Protein AF-A0A7V9AL01-F1 (afdb_monomer_lite)

Secondary structure (DSSP, 8-state):
----EEGGGGTSSS-HHHHHHHHHHTT-S-EEEEHHHHHHHTTSTTTTHHHHHHH---EEEEEE----S-TTTHHHHHHHHHHHHHHHHHTT-SEEEEP--PPPTT---HHHHHHHHHHHHHHHHHHHHTTT----PPPTT-PPPPP--------

pLDDT: mean 84.71, std 21.05, range [33.09, 98.12]

Structure (mmCIF, N/CA/C/O backbone):
data_AF-A0A7V9AL01-F1
#
_entry.id   AF-A0A7V9AL01-F1
#
loop_
_atom_site.group_PDB
_atom_site.id
_atom_site.type_symbol
_atom_site.label_atom_id
_atom_site.label_alt_id
_atom_site.label_comp_id
_atom_site.label_asym_id
_atom_site.label_entity_id
_atom_site.label_seq_id
_atom_site.pdbx_PDB_ins_code
_atom_site.Cartn_x
_atom_site.Cartn_y
_atom_site.Cartn_z
_atom_site.occupancy
_atom_site.B_iso_or_equiv
_atom_site.auth_seq_id
_atom_site.auth_comp_id
_atom_site.auth_asym_id
_atom_site.auth_atom_id
_atom_site.pdbx_PDB_model_num
ATOM 1 N N . MET A 1 1 ? -21.248 -12.904 1.181 1.00 81.44 1 MET A N 1
ATOM 2 C CA . MET A 1 1 ? -20.240 -12.082 0.474 1.00 81.44 1 MET A CA 1
ATOM 3 C C . MET A 1 1 ? -19.786 -10.971 1.414 1.00 81.44 1 MET A C 1
ATOM 5 O O . MET A 1 1 ? -20.638 -10.468 2.131 1.00 81.44 1 MET A O 1
ATOM 9 N N . LYS A 1 2 ? -18.487 -10.643 1.476 1.00 90.62 2 LYS A N 1
ATOM 10 C CA . LYS A 1 2 ? -17.964 -9.481 2.223 1.00 90.62 2 LYS A CA 1
ATOM 11 C C . LYS A 1 2 ? -17.528 -8.432 1.204 1.00 90.62 2 LYS A C 1
ATOM 13 O O . LYS A 1 2 ? -16.795 -8.787 0.287 1.00 90.62 2 LYS A O 1
ATOM 18 N N . ILE A 1 3 ? -18.013 -7.202 1.339 1.00 95.31 3 ILE A N 1
ATOM 19 C CA . ILE A 1 3 ? -17.733 -6.096 0.415 1.00 95.31 3 ILE A CA 1
ATOM 20 C C . ILE A 1 3 ? -17.012 -5.008 1.207 1.00 95.31 3 ILE A C 1
ATOM 22 O O . ILE A 1 3 ? -17.489 -4.614 2.273 1.00 95.31 3 ILE A O 1
ATOM 26 N N . GLY A 1 4 ? -15.864 -4.567 0.707 1.00 96.25 4 GLY A N 1
ATOM 27 C CA . GLY A 1 4 ? -15.137 -3.412 1.227 1.00 96.25 4 GLY A CA 1
ATOM 28 C C . GLY A 1 4 ? -15.163 -2.255 0.238 1.00 96.25 4 GLY A C 1
ATOM 29 O O . GLY A 1 4 ? -15.609 -2.428 -0.897 1.00 96.25 4 GLY A O 1
ATOM 30 N N . HIS A 1 5 ? -14.667 -1.098 0.664 1.00 97.19 5 HIS A N 1
ATOM 31 C CA . HIS A 1 5 ? -14.532 0.072 -0.197 1.00 97.19 5 HIS A CA 1
ATOM 32 C C . HIS A 1 5 ? -13.114 0.640 -0.134 1.00 97.19 5 HIS A C 1
ATOM 34 O O . HIS A 1 5 ? -12.470 0.635 0.916 1.00 97.19 5 HIS A O 1
ATOM 40 N N . THR A 1 6 ? -12.631 1.134 -1.269 1.00 95.19 6 THR A N 1
ATOM 41 C CA . THR A 1 6 ? -11.346 1.831 -1.358 1.00 95.19 6 THR A CA 1
ATOM 42 C C . THR A 1 6 ? -11.510 3.310 -1.022 1.00 95.19 6 THR A C 1
ATOM 44 O O . THR A 1 6 ? -12.471 3.951 -1.439 1.00 95.19 6 THR A O 1
ATOM 47 N N . GLY A 1 7 ? -10.577 3.882 -0.265 1.00 93.62 7 GLY A N 1
ATOM 48 C CA . GLY A 1 7 ? -10.607 5.300 0.092 1.00 93.62 7 GLY A CA 1
ATOM 49 C C . GLY A 1 7 ? -10.329 6.249 -1.077 1.00 93.62 7 GLY A C 1
ATOM 50 O O . GLY A 1 7 ? -10.506 7.453 -0.915 1.00 93.62 7 GLY A O 1
ATOM 51 N N . ILE A 1 8 ? -9.903 5.749 -2.249 1.00 91.38 8 ILE A N 1
ATOM 52 C CA . ILE A 1 8 ? -9.450 6.577 -3.386 1.00 91.38 8 ILE A CA 1
ATOM 53 C C . ILE A 1 8 ? -10.500 7.582 -3.878 1.00 91.38 8 ILE A C 1
ATOM 55 O O . ILE A 1 8 ? -10.149 8.664 -4.340 1.00 91.38 8 ILE A O 1
ATOM 59 N N . THR A 1 9 ? -11.788 7.282 -3.706 1.00 91.25 9 THR A N 1
ATOM 60 C CA . THR A 1 9 ? -12.898 8.167 -4.093 1.00 91.25 9 THR A CA 1
ATOM 61 C C . THR A 1 9 ? -13.021 9.422 -3.224 1.00 91.25 9 THR A C 1
ATOM 63 O O . THR A 1 9 ? -13.705 10.356 -3.626 1.00 91.25 9 THR A O 1
ATOM 66 N N . TRP A 1 10 ? -12.334 9.478 -2.076 1.00 92.31 10 TRP A N 1
ATOM 67 C CA . TRP A 1 10 ? -12.208 10.676 -1.232 1.00 92.31 10 TRP A CA 1
ATOM 68 C C . TRP A 1 10 ? -10.953 11.506 -1.554 1.00 92.31 10 TRP A C 1
ATOM 70 O O . TRP A 1 10 ? -10.584 12.394 -0.791 1.00 92.31 10 TRP A O 1
ATOM 80 N N . GLY A 1 11 ? -10.273 11.227 -2.671 1.00 83.94 11 GLY A N 1
ATOM 81 C CA . GLY A 1 11 ? -9.099 11.993 -3.092 1.00 83.94 11 GLY A CA 1
ATOM 82 C C . GLY A 1 11 ? -7.862 11.742 -2.231 1.00 83.94 11 GLY A C 1
ATOM 83 O O . GLY A 1 11 ? -7.076 12.659 -2.014 1.00 83.94 11 GLY A O 1
ATOM 84 N N . ILE A 1 12 ? -7.680 10.519 -1.717 1.00 75.69 12 ILE A N 1
ATOM 85 C CA . ILE A 1 12 ? -6.437 10.170 -1.014 1.00 75.69 12 ILE A CA 1
ATOM 86 C C . ILE A 1 12 ? -5.214 10.246 -1.967 1.00 75.69 12 ILE A C 1
ATOM 88 O O . ILE A 1 12 ? -5.376 9.929 -3.148 1.00 75.69 12 ILE A O 1
ATOM 92 N N . PRO A 1 13 ? -3.998 10.625 -1.502 1.00 64.94 13 PRO A N 1
ATOM 93 C CA . PRO A 1 13 ? -3.667 11.061 -0.142 1.00 64.94 13 PRO A CA 1
ATOM 94 C C . PRO A 1 13 ? -4.378 12.379 0.204 1.00 64.94 13 PRO A C 1
ATOM 96 O O . PRO A 1 13 ? -4.255 13.383 -0.485 1.00 64.94 13 PRO A O 1
ATOM 99 N N . GLY A 1 14 ? -5.169 12.322 1.268 1.00 79.12 14 GLY A N 1
ATOM 100 C CA . GLY A 1 14 ? -6.241 13.252 1.609 1.00 79.12 14 GLY A CA 1
ATOM 101 C C . GLY A 1 14 ? -6.772 12.872 2.990 1.00 79.12 14 GLY A C 1
ATOM 102 O O . GLY A 1 14 ? -6.064 12.209 3.754 1.00 79.12 14 GLY A O 1
ATOM 103 N N . ASP A 1 15 ? -8.006 13.236 3.331 1.00 90.00 15 ASP A N 1
ATOM 104 C CA . ASP A 1 15 ? -8.568 12.884 4.640 1.00 90.00 15 ASP A CA 1
ATOM 105 C C . ASP A 1 15 ? -9.003 11.408 4.700 1.00 90.00 15 ASP A C 1
ATOM 107 O O . ASP A 1 15 ? -10.163 11.047 4.488 1.00 90.00 15 ASP A O 1
ATOM 111 N N . VAL A 1 16 ? -8.036 10.533 4.994 1.00 94.56 16 VAL A N 1
ATOM 112 C CA . VAL A 1 16 ? -8.286 9.096 5.155 1.00 94.56 16 VAL A CA 1
ATOM 113 C C . VAL A 1 16 ? -9.211 8.798 6.330 1.00 94.56 16 VAL A C 1
ATOM 115 O O . VAL A 1 16 ? -9.903 7.789 6.282 1.00 94.56 16 VAL A O 1
ATOM 118 N N . GLU A 1 17 ? -9.248 9.636 7.370 1.00 95.25 17 GLU A N 1
ATOM 119 C CA . GLU A 1 17 ? -10.110 9.396 8.528 1.00 95.25 17 GLU A CA 1
ATOM 120 C C . GLU A 1 17 ? -11.577 9.603 8.152 1.00 95.25 17 GLU A C 1
ATOM 122 O O . GLU A 1 17 ? -12.402 8.733 8.434 1.00 95.25 17 GLU A O 1
ATOM 127 N N . THR A 1 18 ? -11.886 10.685 7.431 1.00 96.19 18 THR A N 1
ATOM 128 C CA . THR A 1 18 ? -13.219 10.894 6.847 1.00 96.19 18 THR A CA 1
ATOM 129 C C . THR A 1 18 ? -13.611 9.734 5.931 1.00 96.19 18 THR A C 1
ATOM 131 O O . THR A 1 18 ? -14.681 9.160 6.113 1.00 96.19 18 THR A O 1
ATOM 134 N N . ALA A 1 19 ? -12.729 9.308 5.019 1.00 96.75 19 ALA A N 1
ATOM 135 C CA . ALA A 1 19 ? -13.012 8.175 4.133 1.00 96.75 19 ALA A CA 1
ATOM 136 C C . ALA A 1 19 ? -13.287 6.867 4.904 1.00 96.75 19 ALA A C 1
ATOM 138 O O . ALA A 1 19 ? -14.179 6.096 4.541 1.00 96.75 19 ALA A O 1
ATOM 139 N N . TYR A 1 20 ? -12.534 6.617 5.980 1.00 97.19 20 TYR A N 1
ATOM 140 C CA . TYR A 1 20 ? -12.688 5.436 6.831 1.00 97.19 20 TYR A CA 1
ATOM 141 C C . TYR A 1 20 ? -14.021 5.452 7.578 1.00 97.19 20 TYR A C 1
ATOM 143 O O . TYR A 1 20 ? -14.750 4.458 7.560 1.00 97.19 20 TYR A O 1
ATOM 151 N N . ARG A 1 21 ? -14.340 6.587 8.216 1.00 97.75 21 ARG A N 1
ATOM 152 C CA . ARG A 1 21 ? -15.601 6.805 8.930 1.00 97.75 21 ARG A CA 1
ATOM 153 C C . ARG A 1 21 ? -16.780 6.590 7.992 1.00 97.75 21 ARG A C 1
ATOM 155 O O . ARG A 1 21 ? -17.626 5.753 8.286 1.00 97.75 21 ARG A O 1
ATOM 162 N N . ASP A 1 22 ? -16.803 7.294 6.862 1.00 97.62 22 ASP A N 1
ATOM 163 C CA . ASP A 1 22 ? -17.914 7.238 5.912 1.00 97.62 22 ASP A CA 1
ATOM 164 C C . ASP A 1 22 ? -18.097 5.805 5.382 1.00 97.62 22 ASP A C 1
ATOM 166 O O . ASP A 1 22 ? -19.215 5.300 5.303 1.00 97.62 22 ASP A O 1
ATOM 170 N N . THR A 1 23 ? -16.998 5.093 5.096 1.00 97.69 23 THR A N 1
ATOM 171 C CA . THR A 1 23 ? -17.046 3.679 4.686 1.00 97.69 23 THR A CA 1
ATOM 172 C C . THR A 1 23 ? -17.695 2.793 5.757 1.00 97.69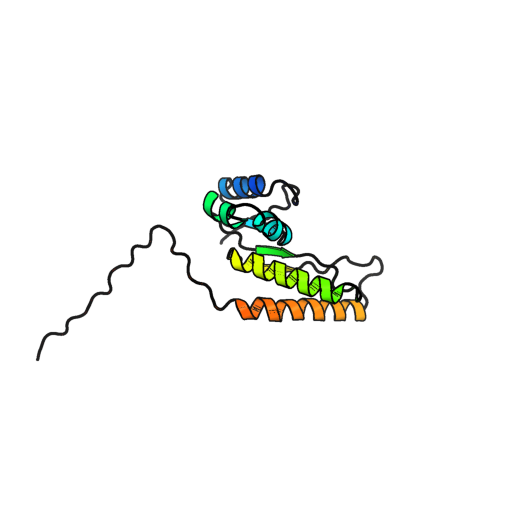 23 THR A C 1
ATOM 174 O O . THR A 1 23 ? -18.527 1.942 5.430 1.00 97.69 23 THR A O 1
ATOM 177 N N . ALA A 1 24 ? -17.337 2.986 7.030 1.00 97.94 24 ALA A N 1
ATOM 178 C CA . ALA A 1 24 ? -17.918 2.237 8.141 1.00 97.94 24 ALA A CA 1
ATOM 179 C C . ALA A 1 24 ? -19.407 2.567 8.346 1.00 97.94 24 ALA A C 1
ATOM 181 O O . ALA A 1 24 ? -20.222 1.656 8.488 1.00 97.94 24 ALA A O 1
ATOM 182 N N . GLU A 1 25 ? -19.776 3.850 8.303 1.00 98.06 25 GLU A N 1
ATOM 183 C CA . GLU A 1 25 ? -21.156 4.328 8.474 1.00 98.06 25 GLU A CA 1
ATOM 184 C C . GLU A 1 25 ? -22.090 3.855 7.352 1.00 98.06 25 GLU A C 1
ATOM 186 O O . GLU A 1 25 ? -23.246 3.518 7.608 1.00 98.06 25 GLU A O 1
ATOM 191 N N . LEU A 1 26 ? -21.582 3.748 6.121 1.00 97.62 26 LEU A N 1
ATOM 192 C CA . LEU A 1 26 ? -22.321 3.212 4.972 1.00 97.62 26 LEU A CA 1
ATOM 193 C C . LEU A 1 26 ? -22.522 1.685 5.026 1.00 97.62 26 LEU A C 1
ATOM 195 O O . LEU A 1 26 ? -23.226 1.128 4.182 1.00 97.62 26 LEU A O 1
ATOM 199 N N . GLY A 1 27 ? -21.929 0.994 6.005 1.00 97.38 27 GLY A N 1
ATOM 200 C CA . GLY A 1 27 ? -22.126 -0.440 6.227 1.00 97.38 27 GLY A CA 1
ATOM 201 C C . GLY A 1 27 ? -21.212 -1.354 5.409 1.00 97.38 27 GLY A C 1
ATOM 202 O O . GLY A 1 27 ? -21.464 -2.561 5.332 1.00 97.38 27 GLY A O 1
ATOM 203 N N . TYR A 1 28 ? -20.139 -0.824 4.810 1.00 98.12 28 TYR A N 1
ATOM 204 C CA . TYR A 1 28 ? -19.106 -1.674 4.220 1.00 98.12 28 TYR A CA 1
ATOM 205 C C . TYR A 1 28 ? -18.386 -2.481 5.301 1.00 98.12 28 TYR A C 1
ATOM 207 O O . TYR A 1 28 ? -18.242 -2.077 6.451 1.00 98.12 28 TYR A O 1
ATOM 215 N N . THR A 1 29 ? -17.906 -3.659 4.916 1.00 97.38 29 THR A N 1
ATOM 216 C CA . THR A 1 29 ? -17.335 -4.631 5.861 1.00 97.38 29 THR A CA 1
ATOM 217 C C . THR A 1 29 ? -15.818 -4.539 5.996 1.00 97.38 29 THR A C 1
ATOM 219 O O . THR A 1 29 ? -15.244 -5.232 6.837 1.00 97.38 29 THR A O 1
ATOM 222 N N . SER A 1 30 ? -15.162 -3.730 5.161 1.00 97.75 30 SER A N 1
ATOM 223 C CA . SER 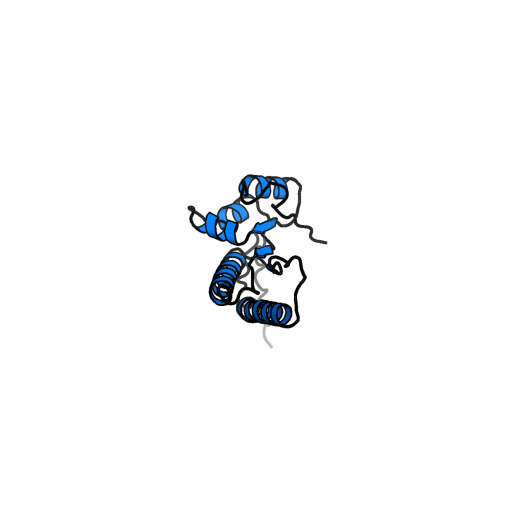A 1 30 ? -13.730 -3.451 5.233 1.00 97.75 30 SER A CA 1
ATOM 224 C C . SER A 1 30 ? -13.348 -2.206 4.433 1.00 97.75 30 SER A C 1
ATOM 226 O O . SER A 1 30 ? -14.111 -1.726 3.593 1.00 97.75 30 SER A O 1
ATOM 228 N N . PHE A 1 31 ? -12.138 -1.718 4.684 1.00 97.81 31 PHE A N 1
ATOM 229 C CA . PHE A 1 31 ? -11.547 -0.570 4.006 1.00 97.81 31 PHE A CA 1
ATOM 230 C C . PHE A 1 31 ? -10.260 -0.954 3.262 1.00 97.81 31 PHE A C 1
ATOM 232 O O . PHE A 1 31 ? -9.564 -1.909 3.630 1.00 97.81 31 PHE A O 1
ATOM 239 N N . GLU A 1 32 ? -9.929 -0.194 2.225 1.00 97.06 32 GLU A N 1
ATOM 240 C CA . GLU A 1 32 ? -8.639 -0.213 1.534 1.00 97.06 32 GLU A CA 1
ATOM 241 C C . GLU A 1 32 ? -8.097 1.219 1.418 1.00 97.06 32 GLU A C 1
ATOM 243 O O . GLU A 1 32 ? -8.845 2.164 1.175 1.00 97.06 32 GLU A O 1
ATOM 248 N N . THR A 1 33 ? -6.783 1.389 1.576 1.00 96.75 33 THR A N 1
ATOM 249 C CA . THR A 1 33 ? -6.088 2.671 1.371 1.00 96.75 33 THR A CA 1
ATOM 250 C C . THR A 1 33 ? -4.687 2.451 0.799 1.00 96.75 33 THR A C 1
ATOM 252 O O . THR A 1 33 ? -4.276 1.312 0.584 1.00 96.75 33 THR A O 1
ATOM 255 N N . PHE A 1 34 ? -3.917 3.516 0.581 1.00 96.38 34 PHE A N 1
ATOM 256 C CA . PHE A 1 34 ? -2.514 3.396 0.195 1.00 96.38 34 PHE A CA 1
ATOM 257 C C . PHE A 1 34 ? -1.647 2.911 1.357 1.00 96.38 34 PHE A C 1
ATOM 259 O O . PHE A 1 34 ? -1.768 3.379 2.489 1.00 96.38 34 PHE A O 1
ATOM 266 N N . ALA A 1 35 ? -0.706 2.014 1.076 1.00 96.69 35 ALA A N 1
ATOM 267 C CA . ALA A 1 35 ? 0.243 1.551 2.083 1.00 96.69 35 ALA A CA 1
ATOM 268 C C . ALA A 1 35 ? 1.137 2.696 2.599 1.00 96.69 35 ALA A C 1
ATOM 270 O O . ALA A 1 35 ? 1.479 2.734 3.781 1.00 96.69 35 ALA A O 1
ATOM 271 N N . THR A 1 36 ? 1.430 3.689 1.756 1.00 96.31 36 THR A N 1
ATOM 272 C CA . THR A 1 36 ? 2.100 4.931 2.166 1.00 96.31 36 THR A CA 1
ATOM 273 C C . THR A 1 36 ? 1.270 5.745 3.159 1.00 96.31 36 THR A C 1
ATOM 275 O O . THR A 1 36 ? 1.836 6.281 4.106 1.00 96.31 36 THR A O 1
ATOM 278 N N . THR A 1 37 ? -0.061 5.781 3.023 1.00 96.06 37 THR A N 1
ATOM 279 C CA . THR A 1 37 ? -0.954 6.418 4.006 1.00 96.06 37 THR A CA 1
ATOM 280 C C . THR A 1 37 ? -0.896 5.705 5.356 1.00 96.06 37 THR A C 1
ATOM 282 O O . THR A 1 37 ? -0.881 6.368 6.389 1.00 96.06 37 THR A O 1
ATOM 285 N N . ILE A 1 38 ? -0.798 4.371 5.374 1.00 96.94 38 ILE A N 1
ATOM 286 C CA . ILE A 1 38 ? -0.602 3.606 6.618 1.00 96.94 38 ILE A CA 1
ATOM 287 C C . ILE A 1 38 ? 0.727 3.998 7.278 1.00 96.94 38 ILE A C 1
ATOM 289 O O . ILE A 1 38 ? 0.755 4.290 8.473 1.00 96.94 38 ILE A O 1
ATOM 293 N N . LEU A 1 39 ? 1.817 4.041 6.504 1.00 97.19 39 LEU A N 1
ATOM 294 C CA . LEU A 1 39 ? 3.140 4.438 6.999 1.00 97.19 39 LEU A CA 1
ATOM 295 C C . LEU A 1 39 ? 3.148 5.869 7.550 1.00 97.19 39 LEU A C 1
ATOM 297 O O . LEU A 1 39 ? 3.668 6.094 8.640 1.00 97.19 39 LEU A O 1
ATOM 301 N N . GLU A 1 40 ? 2.545 6.818 6.833 1.00 95.44 40 GLU A N 1
ATOM 302 C CA . GLU A 1 40 ? 2.417 8.205 7.282 1.00 95.44 40 GLU A CA 1
ATOM 303 C C . GLU A 1 40 ? 1.642 8.282 8.603 1.00 95.44 40 GLU A C 1
ATOM 305 O O . GLU A 1 40 ? 2.099 8.899 9.565 1.00 95.44 40 GLU A O 1
ATOM 310 N N . TRP A 1 41 ? 0.498 7.603 8.696 1.00 95.62 41 TRP A N 1
ATOM 311 C CA . TRP A 1 41 ? -0.311 7.586 9.912 1.00 95.62 41 TRP A CA 1
ATOM 312 C C . TRP A 1 41 ? 0.390 6.940 11.095 1.00 95.62 41 TRP A C 1
ATOM 314 O O . TRP A 1 41 ? 0.202 7.391 12.221 1.00 95.62 41 TRP A O 1
ATOM 324 N N . ASN A 1 42 ? 1.231 5.935 10.860 1.00 96.56 42 ASN A N 1
ATOM 325 C CA . ASN A 1 42 ? 2.020 5.290 11.908 1.00 96.56 42 ASN A CA 1
ATOM 326 C C . ASN A 1 42 ? 3.040 6.228 12.577 1.00 96.56 42 ASN A C 1
ATOM 328 O O . ASN A 1 42 ? 3.544 5.892 13.645 1.00 96.56 42 ASN A O 1
ATOM 332 N N . THR A 1 43 ? 3.307 7.411 12.013 1.00 96.25 43 THR A N 1
ATOM 333 C CA . THR A 1 43 ? 4.108 8.457 12.678 1.00 96.25 43 THR A CA 1
ATOM 334 C C . THR A 1 43 ? 3.333 9.228 13.757 1.00 96.25 43 THR A C 1
ATOM 336 O O . THR A 1 43 ? 3.935 9.929 14.570 1.00 96.25 43 THR A O 1
ATOM 339 N N . ARG A 1 44 ? 1.999 9.102 13.791 1.00 95.00 44 ARG A N 1
ATOM 340 C CA . ARG A 1 44 ? 1.107 9.791 14.735 1.00 95.00 44 ARG A CA 1
ATOM 341 C C . ARG A 1 44 ? 0.885 8.936 15.995 1.00 95.00 44 ARG A C 1
ATOM 343 O O . ARG A 1 44 ? 0.952 7.707 15.916 1.00 95.00 44 ARG A O 1
ATOM 350 N N . PRO A 1 45 ? 0.560 9.532 17.160 1.00 94.56 45 PRO A N 1
ATOM 351 C CA . PRO A 1 45 ? 0.202 8.767 18.356 1.00 94.56 45 PRO A CA 1
ATOM 352 C C . PRO A 1 45 ? -0.938 7.772 18.088 1.00 94.56 45 PRO A C 1
ATOM 354 O O . PRO A 1 45 ? -1.983 8.145 17.563 1.00 94.56 45 PRO A O 1
ATOM 357 N N . GLY A 1 46 ? -0.732 6.497 18.434 1.00 92.75 46 GLY A N 1
ATOM 358 C CA . GLY A 1 46 ? -1.687 5.407 18.167 1.00 92.75 46 GLY A CA 1
ATOM 359 C C . GLY A 1 46 ? -1.641 4.836 16.741 1.00 92.75 46 GLY A C 1
ATOM 360 O O . GLY A 1 46 ? -2.157 3.742 16.503 1.00 92.75 46 GLY A O 1
ATOM 361 N N . GLY A 1 47 ? -0.972 5.524 15.815 1.00 96.12 47 GLY A N 1
ATOM 362 C CA . GLY A 1 47 ? -0.769 5.087 14.442 1.00 96.12 47 GLY A CA 1
ATOM 363 C C . GLY A 1 47 ? -2.059 4.889 13.645 1.00 96.12 47 GLY A C 1
ATOM 364 O O . GLY A 1 47 ? -3.154 5.276 14.056 1.00 96.12 47 GLY A O 1
ATOM 365 N N . TYR A 1 48 ? -1.944 4.210 12.505 1.00 97.06 48 TYR A N 1
ATOM 366 C CA . TYR A 1 48 ? -3.099 3.862 11.676 1.00 97.06 48 TYR A CA 1
ATOM 367 C C . TYR A 1 48 ? -4.069 2.902 12.390 1.00 97.06 48 TYR A C 1
ATOM 369 O O . TYR A 1 48 ? -5.275 2.924 12.147 1.00 97.06 48 TYR A O 1
ATOM 377 N N . ARG A 1 49 ? -3.567 2.074 13.320 1.00 96.56 49 ARG A N 1
ATOM 378 C CA . ARG A 1 49 ? -4.387 1.124 14.092 1.00 96.56 49 ARG A CA 1
ATOM 379 C C . ARG A 1 49 ? -5.506 1.811 14.880 1.00 96.56 49 ARG A C 1
ATOM 381 O O . ARG A 1 49 ? -6.579 1.227 15.012 1.00 96.56 49 ARG A O 1
ATOM 388 N N . ALA A 1 50 ? -5.295 3.046 15.333 1.00 96.38 50 ALA A N 1
ATOM 389 C CA . ALA A 1 50 ? -6.323 3.811 16.031 1.00 96.38 50 ALA A CA 1
ATOM 390 C C . ALA A 1 50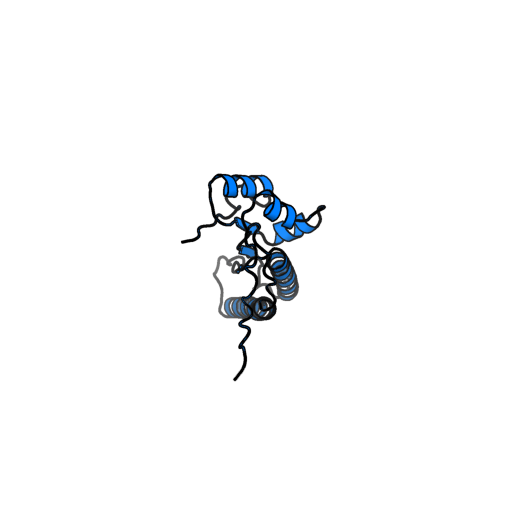 ? -7.596 4.016 15.185 1.00 96.38 50 ALA A C 1
ATOM 392 O O . ALA A 1 50 ? -8.687 4.044 15.746 1.00 96.38 50 ALA A O 1
ATOM 393 N N . LEU A 1 51 ? -7.485 4.106 13.852 1.00 96.56 51 LEU A N 1
ATOM 394 C CA . LEU A 1 51 ? -8.644 4.201 12.954 1.00 96.56 51 LEU A CA 1
ATOM 395 C C . LEU A 1 51 ? -9.433 2.887 12.917 1.00 96.56 51 LEU A C 1
ATOM 397 O O . LEU A 1 51 ? -10.655 2.895 13.048 1.00 96.56 51 LEU A O 1
ATOM 401 N N . VAL A 1 52 ? -8.723 1.758 12.809 1.00 97.00 52 VAL A N 1
ATOM 402 C CA . VAL A 1 52 ? -9.319 0.410 12.810 1.00 97.00 52 VAL A CA 1
ATOM 403 C C . VAL A 1 52 ? -10.116 0.177 14.098 1.00 97.00 52 VAL A C 1
ATOM 405 O O . VAL A 1 52 ? -11.248 -0.299 14.063 1.00 97.00 52 VAL A O 1
ATOM 408 N N . GLU A 1 53 ? -9.537 0.538 15.244 1.00 96.50 53 GLU A N 1
ATOM 409 C CA . GLU A 1 53 ? -10.180 0.382 16.553 1.00 96.50 53 GLU A CA 1
ATOM 410 C C . GLU A 1 53 ? -11.360 1.344 16.739 1.00 96.50 53 GLU A C 1
ATOM 412 O O . GLU A 1 53 ? -12.396 0.943 17.266 1.00 96.50 53 GLU A O 1
ATOM 417 N N . ARG A 1 54 ? -11.226 2.595 16.277 1.00 97.62 54 ARG A N 1
ATOM 418 C CA . ARG A 1 54 ? -12.256 3.635 16.403 1.00 97.62 54 ARG A CA 1
ATOM 419 C C . ARG A 1 54 ? -13.507 3.333 15.582 1.00 97.62 54 ARG A C 1
ATOM 421 O O . ARG A 1 54 ? -14.607 3.526 16.088 1.00 97.62 54 ARG A O 1
ATOM 428 N N . TYR A 1 55 ? -13.345 2.883 14.338 1.00 97.88 55 TYR A N 1
ATOM 429 C CA . TYR A 1 55 ? -14.463 2.708 13.400 1.00 97.88 55 TYR A CA 1
ATOM 430 C C . TYR A 1 55 ? -14.928 1.258 13.248 1.00 97.88 55 TYR A C 1
ATOM 432 O O . TYR A 1 55 ? -15.943 1.001 12.607 1.00 97.88 55 TYR A O 1
ATOM 440 N N . GLY A 1 56 ? -14.224 0.298 13.852 1.00 96.75 56 GLY A N 1
ATOM 441 C CA . GLY A 1 56 ? -14.715 -1.070 14.030 1.00 96.75 56 GLY A CA 1
ATOM 442 C C . GLY A 1 56 ? -14.775 -1.930 12.763 1.00 96.75 56 GLY A C 1
ATOM 443 O O . GLY A 1 56 ? -15.210 -3.081 12.842 1.00 96.75 56 GLY A O 1
ATOM 444 N N . ILE A 1 57 ? -14.313 -1.424 11.617 1.00 97.69 57 ILE A N 1
ATOM 445 C CA . ILE A 1 57 ? -14.117 -2.211 10.393 1.00 97.69 57 ILE A CA 1
ATOM 446 C C . ILE A 1 57 ? -12.616 -2.449 10.165 1.00 97.69 57 ILE A C 1
ATOM 448 O O . ILE A 1 57 ? -11.805 -1.607 10.535 1.00 97.69 57 ILE A O 1
ATOM 452 N N . PRO A 1 58 ? -12.203 -3.596 9.598 1.00 97.56 58 PRO A N 1
ATOM 453 C CA . PRO A 1 58 ? -10.803 -3.863 9.294 1.00 97.56 58 PRO A CA 1
ATOM 454 C C . PRO A 1 58 ? -10.354 -3.170 8.003 1.00 97.56 58 PRO A C 1
ATOM 456 O O . PRO A 1 58 ? -11.109 -3.082 7.034 1.00 97.56 58 PRO A O 1
ATOM 459 N N . THR A 1 59 ? -9.068 -2.835 7.918 1.00 97.69 59 THR A N 1
ATOM 460 C CA . THR A 1 59 ? -8.419 -2.562 6.628 1.00 97.69 59 THR A CA 1
ATOM 461 C C . THR A 1 59 ? -7.970 -3.886 6.017 1.00 97.69 59 THR A C 1
ATOM 463 O O . THR A 1 59 ? -7.050 -4.532 6.517 1.00 97.69 59 THR A O 1
ATOM 466 N N . SER A 1 60 ? -8.660 -4.347 4.972 1.00 96.44 60 SER A N 1
ATOM 467 C CA . SER A 1 60 ? -8.436 -5.678 4.382 1.00 96.44 60 SER A CA 1
ATOM 468 C C . SER A 1 60 ? -7.295 -5.712 3.372 1.00 96.44 60 SER A C 1
ATOM 470 O O . SER A 1 60 ? -6.693 -6.772 3.169 1.00 96.44 60 SER A O 1
ATOM 472 N N . ALA A 1 61 ? -7.014 -4.572 2.745 1.00 96.44 61 ALA A N 1
ATOM 473 C CA . ALA A 1 61 ? -6.007 -4.433 1.709 1.00 96.44 61 ALA A CA 1
ATOM 474 C C . ALA A 1 61 ? -5.310 -3.070 1.795 1.00 96.44 61 ALA A C 1
ATOM 476 O O . ALA A 1 61 ? -5.887 -2.098 2.284 1.00 96.44 61 ALA A O 1
ATOM 477 N N . ALA A 1 62 ? -4.075 -3.015 1.307 1.00 96.94 62 ALA A N 1
ATOM 478 C CA . ALA A 1 62 ? -3.351 -1.772 1.092 1.00 96.94 62 ALA A CA 1
ATOM 479 C C . ALA A 1 62 ? -2.809 -1.727 -0.339 1.00 96.94 62 ALA A C 1
ATOM 481 O O . ALA A 1 62 ? -2.310 -2.736 -0.837 1.00 96.94 62 ALA A O 1
ATOM 482 N N . TYR A 1 63 ? -2.900 -0.575 -0.991 1.00 96.56 63 TYR A N 1
ATOM 483 C CA . TYR A 1 63 ? -2.405 -0.361 -2.345 1.00 96.56 63 TYR A CA 1
ATOM 484 C C . TYR A 1 63 ? -0.971 0.168 -2.331 1.00 96.56 63 TYR A C 1
ATOM 486 O O . TYR A 1 63 ? -0.660 1.134 -1.633 1.00 96.56 63 TYR A O 1
ATOM 494 N N . CYS A 1 64 ? -0.110 -0.455 -3.126 1.00 96.50 64 CYS A N 1
ATOM 495 C CA . CYS A 1 64 ? 1.296 -0.128 -3.295 1.00 96.50 64 CYS A CA 1
ATOM 496 C C . CYS A 1 64 ? 1.566 0.158 -4.775 1.00 96.50 64 CYS A C 1
ATOM 498 O O . CYS A 1 64 ? 1.244 -0.648 -5.652 1.00 96.50 64 CYS A O 1
ATOM 500 N N . TYR A 1 65 ? 2.173 1.310 -5.039 1.00 94.12 65 TYR A N 1
ATOM 501 C CA . TYR A 1 65 ? 2.654 1.691 -6.361 1.00 94.12 65 TYR A CA 1
ATOM 502 C C . TYR A 1 65 ? 4.165 1.900 -6.299 1.00 94.12 65 TYR A C 1
ATOM 504 O O . TYR A 1 65 ? 4.673 2.458 -5.317 1.00 94.12 65 TYR A O 1
ATOM 512 N N . LYS A 1 66 ? 4.855 1.459 -7.347 1.00 95.94 66 LYS A N 1
ATOM 513 C CA . LYS A 1 66 ? 6.284 1.665 -7.624 1.00 95.94 66 LYS A CA 1
ATOM 514 C C . LYS A 1 66 ? 6.473 1.650 -9.136 1.00 95.94 66 LYS A C 1
ATOM 516 O O . LYS A 1 66 ? 5.539 1.291 -9.841 1.00 95.94 66 LYS A O 1
ATOM 521 N N . GLU A 1 67 ? 7.647 2.016 -9.636 1.00 93.75 67 GLU A N 1
ATOM 522 C CA . GLU A 1 67 ? 7.895 1.992 -11.082 1.00 93.75 67 GLU A CA 1
ATOM 523 C C . GLU A 1 67 ? 8.369 0.619 -11.571 1.00 93.75 67 GLU A C 1
ATOM 525 O O . GLU A 1 67 ? 8.016 0.225 -12.678 1.00 93.75 67 GLU A O 1
ATOM 530 N N . TRP A 1 68 ? 9.090 -0.143 -10.739 1.00 94.31 68 TRP A N 1
ATOM 531 C CA . TRP A 1 68 ? 9.590 -1.518 -10.964 1.00 94.31 68 TRP A CA 1
ATOM 532 C C . TRP A 1 68 ? 10.571 -1.716 -12.127 1.00 94.31 68 TRP A C 1
ATOM 534 O O . TRP A 1 68 ? 11.535 -2.463 -11.989 1.00 94.31 68 TRP A O 1
ATOM 544 N N . ILE A 1 69 ? 10.314 -1.101 -13.281 1.00 94.81 69 ILE A N 1
ATOM 545 C CA . ILE A 1 69 ? 11.017 -1.352 -14.542 1.00 94.81 69 ILE A CA 1
ATOM 546 C C . ILE A 1 69 ? 12.238 -0.453 -14.741 1.00 94.81 69 ILE A C 1
ATOM 548 O O . ILE A 1 69 ? 13.034 -0.737 -15.636 1.00 94.81 69 ILE A O 1
ATOM 552 N N . ASP A 1 70 ? 12.377 0.606 -13.936 1.00 93.25 70 ASP A N 1
ATOM 553 C CA . ASP A 1 70 ? 13.529 1.513 -13.913 1.00 93.25 70 ASP A CA 1
ATOM 554 C C . ASP A 1 70 ? 14.673 0.875 -13.100 1.00 93.25 70 ASP A C 1
ATOM 556 O O . ASP A 1 70 ? 14.578 0.796 -11.868 1.00 93.25 70 ASP A O 1
ATOM 560 N N . PRO A 1 71 ? 15.773 0.434 -13.744 1.00 92.56 71 PRO A N 1
ATOM 561 C CA . PRO A 1 71 ? 16.871 -0.231 -13.046 1.00 92.56 71 PRO A CA 1
ATOM 562 C C . PRO A 1 71 ? 17.531 0.652 -11.984 1.00 92.56 71 PRO A C 1
ATOM 564 O O . PRO A 1 71 ? 18.055 0.131 -11.005 1.00 92.56 71 PRO A O 1
ATOM 567 N N . ALA A 1 72 ? 17.485 1.980 -12.140 1.00 95.50 72 ALA A N 1
ATOM 568 C CA . ALA A 1 72 ? 18.060 2.905 -11.167 1.00 95.50 72 ALA A CA 1
ATOM 569 C C . ALA A 1 72 ? 17.233 2.992 -9.874 1.00 95.50 72 ALA A C 1
ATOM 571 O O . ALA A 1 72 ? 17.738 3.455 -8.851 1.00 95.50 72 ALA A O 1
ATOM 572 N N . LYS A 1 73 ? 15.966 2.556 -9.908 1.00 94.88 73 LYS A N 1
ATOM 573 C CA . LYS A 1 73 ? 15.041 2.597 -8.767 1.00 94.88 73 LYS A CA 1
ATOM 574 C C . LYS A 1 73 ? 14.686 1.222 -8.222 1.00 94.88 73 LYS A C 1
ATOM 576 O O . LYS A 1 73 ? 14.183 1.162 -7.107 1.00 94.88 73 LYS A O 1
ATOM 581 N N . ALA A 1 74 ? 14.962 0.145 -8.956 1.00 92.38 74 ALA A N 1
ATOM 582 C CA . ALA A 1 74 ? 14.503 -1.208 -8.639 1.00 92.38 74 ALA A CA 1
ATOM 583 C C . ALA A 1 74 ? 14.741 -1.618 -7.172 1.00 92.38 74 ALA A C 1
ATOM 585 O O . ALA A 1 74 ? 13.804 -2.031 -6.489 1.00 92.38 74 ALA A O 1
ATOM 586 N N . ASP A 1 75 ? 15.957 -1.434 -6.651 1.00 93.69 75 ASP A N 1
ATOM 587 C CA . ASP A 1 75 ? 16.285 -1.800 -5.265 1.00 93.69 75 ASP A CA 1
ATOM 588 C C . ASP A 1 75 ? 15.541 -0.936 -4.235 1.00 93.69 75 ASP A C 1
ATOM 590 O O . ASP A 1 75 ? 15.021 -1.440 -3.235 1.00 93.69 75 ASP A O 1
ATOM 594 N N . ALA A 1 76 ? 15.453 0.371 -4.490 1.00 96.25 76 ALA A N 1
ATOM 595 C CA . ALA A 1 76 ? 14.736 1.302 -3.623 1.00 96.25 76 ALA A CA 1
ATOM 596 C C . ALA A 1 76 ? 13.224 1.026 -3.627 1.00 96.25 76 ALA A C 1
ATOM 598 O O . ALA A 1 76 ? 12.579 1.070 -2.574 1.00 96.25 76 ALA A O 1
ATOM 599 N N . ASP A 1 77 ? 12.676 0.692 -4.795 1.00 96.38 77 ASP A N 1
ATOM 600 C CA . ASP A 1 77 ? 11.279 0.329 -4.988 1.00 96.38 77 ASP A CA 1
ATOM 601 C C . ASP A 1 77 ? 10.942 -0.960 -4.235 1.00 96.38 77 ASP A C 1
ATOM 603 O O . ASP A 1 77 ? 9.959 -0.996 -3.489 1.00 96.38 77 ASP A O 1
ATOM 607 N N . LEU A 1 78 ? 11.790 -1.988 -4.352 1.00 95.56 78 LEU A N 1
ATOM 608 C CA . LEU A 1 78 ? 11.633 -3.250 -3.630 1.00 95.56 78 LEU A CA 1
ATOM 609 C C . LEU A 1 78 ? 11.687 -3.053 -2.112 1.00 95.56 78 LEU A C 1
ATOM 611 O O . LEU A 1 78 ? 10.836 -3.577 -1.389 1.00 95.56 78 LEU A O 1
ATOM 615 N N . GLU A 1 79 ? 12.644 -2.274 -1.610 1.00 95.75 79 GLU A N 1
ATOM 616 C CA . GLU A 1 79 ? 12.762 -2.012 -0.174 1.00 95.75 79 GLU A CA 1
ATOM 617 C C . GLU A 1 79 ? 11.601 -1.156 0.358 1.00 95.75 79 GLU A C 1
ATOM 619 O O . GLU A 1 79 ? 11.100 -1.381 1.463 1.00 95.75 79 GLU A O 1
ATOM 624 N N . SER A 1 80 ? 11.119 -0.178 -0.416 1.00 96.38 80 SER A N 1
ATOM 625 C CA . SER A 1 80 ? 9.909 0.578 -0.067 1.00 96.38 80 SER A CA 1
ATOM 626 C C . SER A 1 80 ? 8.672 -0.318 -0.040 1.00 96.38 80 SER A C 1
ATOM 628 O O . SER A 1 80 ? 7.919 -0.287 0.932 1.00 96.38 80 SER A O 1
ATOM 630 N N . ALA A 1 81 ? 8.480 -1.156 -1.059 1.00 96.69 81 ALA A N 1
ATOM 631 C CA . ALA A 1 81 ? 7.360 -2.086 -1.130 1.00 96.69 81 ALA A CA 1
ATOM 632 C C . ALA A 1 81 ? 7.390 -3.116 0.011 1.00 96.69 81 ALA A C 1
ATOM 634 O O . ALA A 1 81 ? 6.343 -3.466 0.553 1.00 96.69 81 ALA A O 1
ATOM 635 N N . ARG A 1 82 ? 8.579 -3.555 0.444 1.00 95.94 82 ARG A N 1
ATOM 636 C CA . ARG A 1 82 ? 8.733 -4.431 1.614 1.00 95.94 82 ARG A CA 1
ATOM 637 C C . ARG A 1 82 ? 8.251 -3.759 2.901 1.00 95.94 82 ARG A C 1
ATOM 639 O O . ARG A 1 82 ? 7.489 -4.365 3.650 1.00 95.94 82 ARG A O 1
ATOM 646 N N . ARG A 1 83 ? 8.637 -2.501 3.137 1.00 96.38 83 ARG A N 1
ATOM 647 C CA . ARG A 1 83 ? 8.174 -1.715 4.298 1.00 96.38 83 ARG A CA 1
ATOM 648 C C . ARG A 1 83 ? 6.661 -1.494 4.276 1.00 96.38 83 ARG A C 1
ATOM 650 O O . ARG A 1 83 ? 6.002 -1.610 5.305 1.00 96.38 83 ARG A O 1
ATOM 657 N N . GLU A 1 84 ? 6.107 -1.225 3.100 1.00 97.31 84 GLU A N 1
ATOM 658 C CA . GLU A 1 84 ? 4.662 -1.097 2.883 1.00 97.31 84 GLU A CA 1
ATOM 659 C C . GLU A 1 84 ? 3.911 -2.411 3.157 1.00 97.31 84 GLU A C 1
ATOM 661 O O . GLU A 1 84 ? 2.881 -2.403 3.835 1.00 97.31 84 GLU A O 1
ATOM 666 N N . ALA A 1 85 ? 4.453 -3.548 2.707 1.00 96.38 85 ALA A N 1
ATOM 667 C CA . ALA A 1 85 ? 3.914 -4.876 2.997 1.00 96.38 85 ALA A CA 1
ATOM 668 C C . ALA A 1 85 ? 3.910 -5.179 4.503 1.00 96.38 85 ALA A C 1
ATOM 670 O O . ALA A 1 85 ? 2.927 -5.702 5.036 1.00 96.38 85 ALA A O 1
ATOM 671 N N . ASP A 1 86 ? 4.999 -4.834 5.195 1.00 95.50 86 ASP A N 1
ATOM 672 C CA . ASP A 1 86 ? 5.132 -5.015 6.638 1.00 95.50 86 ASP A CA 1
ATOM 673 C C . ASP A 1 86 ? 4.113 -4.162 7.405 1.00 95.50 86 ASP A C 1
ATOM 675 O O . ASP A 1 86 ? 3.378 -4.699 8.236 1.00 95.50 86 ASP A O 1
ATOM 679 N N . ALA A 1 87 ? 3.970 -2.882 7.056 1.00 96.19 87 ALA A N 1
ATOM 680 C CA . ALA A 1 87 ? 2.993 -1.992 7.682 1.00 96.19 87 ALA A CA 1
ATOM 681 C C . ALA A 1 87 ? 1.541 -2.460 7.473 1.00 96.19 87 ALA A C 1
ATOM 683 O O . ALA A 1 87 ? 0.752 -2.482 8.420 1.00 96.19 87 ALA A O 1
ATOM 684 N N . ALA A 1 88 ? 1.185 -2.890 6.257 1.00 95.94 88 ALA A N 1
ATOM 685 C CA . ALA A 1 88 ? -0.140 -3.442 5.966 1.00 95.94 88 ALA A CA 1
ATOM 686 C C . ALA A 1 88 ? -0.418 -4.715 6.789 1.00 95.94 88 ALA A C 1
ATOM 688 O O . ALA A 1 88 ? -1.502 -4.899 7.352 1.00 95.94 88 ALA A O 1
ATOM 689 N N . ARG A 1 89 ? 0.585 -5.586 6.917 1.00 94.06 89 ARG A N 1
ATOM 690 C CA . ARG A 1 89 ? 0.497 -6.817 7.708 1.00 94.06 89 ARG A CA 1
ATOM 691 C C . ARG A 1 89 ? 0.329 -6.537 9.200 1.00 94.06 89 ARG A C 1
ATOM 693 O O . ARG A 1 89 ? -0.470 -7.208 9.853 1.00 94.06 89 ARG A O 1
ATOM 700 N N . GLU A 1 90 ? 1.038 -5.552 9.743 1.00 93.88 90 GLU A N 1
ATOM 701 C CA . GLU A 1 90 ? 0.960 -5.169 11.159 1.00 93.88 90 GLU A CA 1
ATOM 702 C C . GLU A 1 90 ? -0.423 -4.658 11.580 1.00 93.88 90 GLU A C 1
ATOM 704 O O . GLU A 1 90 ? -0.822 -4.845 12.734 1.00 93.88 90 GLU A O 1
ATOM 709 N N . ILE A 1 91 ? -1.179 -4.058 10.658 1.00 94.19 91 ILE A N 1
ATOM 710 C CA . ILE A 1 91 ? -2.563 -3.621 10.903 1.00 94.19 91 ILE A CA 1
ATOM 711 C C . ILE A 1 91 ? -3.606 -4.700 10.567 1.00 94.19 91 ILE A C 1
ATOM 713 O O . ILE A 1 91 ? -4.800 -4.494 10.768 1.00 94.19 91 ILE A O 1
ATOM 717 N N . GLY A 1 92 ? -3.163 -5.886 10.132 1.00 93.12 92 GLY A N 1
ATOM 718 C CA . GLY A 1 92 ? -4.008 -7.064 9.929 1.00 93.12 92 GLY A CA 1
ATOM 719 C C . GLY A 1 92 ? -4.577 -7.232 8.519 1.00 93.12 92 GLY A C 1
ATOM 720 O O . GLY A 1 92 ? -5.443 -8.100 8.332 1.00 93.12 92 GLY A O 1
ATOM 721 N N . ALA A 1 93 ? -4.089 -6.465 7.537 1.00 95.19 93 ALA A N 1
ATOM 722 C CA . ALA A 1 93 ? -4.493 -6.617 6.145 1.00 95.19 93 ALA A CA 1
ATOM 723 C C . ALA A 1 93 ? -4.164 -8.026 5.636 1.00 95.19 93 ALA A C 1
ATOM 725 O O . ALA A 1 93 ? -3.162 -8.643 6.008 1.00 95.19 93 ALA A O 1
ATOM 726 N N . SER A 1 94 ? -5.044 -8.563 4.795 1.00 92.12 94 SER A N 1
ATOM 727 C CA . SER A 1 94 ? -4.873 -9.876 4.165 1.00 92.12 94 SER A CA 1
ATOM 728 C C . SER A 1 94 ? -4.278 -9.793 2.764 1.00 92.12 94 SER A C 1
ATOM 730 O O . SER A 1 94 ? -3.882 -10.823 2.227 1.00 92.12 94 SER A O 1
ATOM 732 N N . ALA A 1 95 ? -4.239 -8.598 2.174 1.00 94.06 95 ALA A N 1
ATOM 733 C CA . ALA A 1 95 ? -3.740 -8.379 0.828 1.00 94.06 95 ALA A CA 1
ATOM 734 C C . ALA A 1 95 ? -2.891 -7.106 0.743 1.00 94.06 95 ALA A C 1
ATOM 736 O O . ALA A 1 95 ? -3.171 -6.104 1.403 1.00 94.06 95 ALA A O 1
ATOM 737 N N . LEU A 1 96 ? -1.883 -7.156 -0.120 1.00 96.19 96 LEU A N 1
ATOM 738 C CA . LEU A 1 96 ? -1.186 -5.992 -0.646 1.00 96.19 96 LEU A CA 1
ATOM 739 C C . LEU A 1 96 ? -1.472 -5.959 -2.149 1.00 96.19 96 LEU A C 1
ATOM 741 O O . LEU A 1 96 ? -1.184 -6.930 -2.849 1.00 96.19 96 LEU A O 1
ATOM 745 N N . VAL A 1 97 ? -2.078 -4.880 -2.628 1.00 96.38 97 VAL A N 1
ATOM 746 C CA . VAL A 1 97 ? -2.387 -4.674 -4.044 1.00 96.38 97 VAL A CA 1
ATOM 747 C C . VAL A 1 97 ? -1.188 -3.985 -4.679 1.00 96.38 97 VAL A C 1
ATOM 749 O O . VAL A 1 97 ? -0.823 -2.891 -4.261 1.00 96.38 97 VAL A O 1
ATOM 752 N N .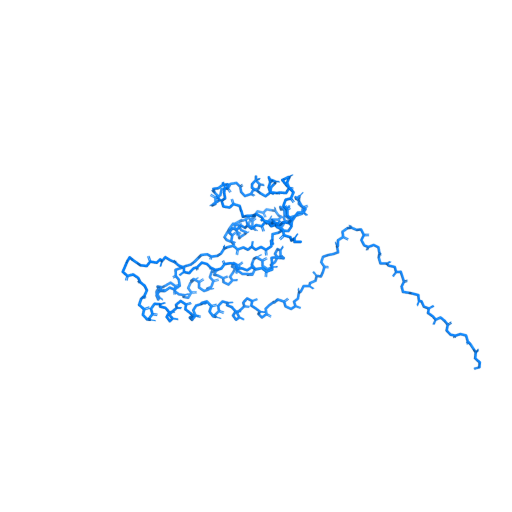 LEU A 1 98 ? -0.561 -4.628 -5.663 1.00 95.69 98 LEU A N 1
ATOM 753 C CA . LEU A 1 98 ? 0.584 -4.080 -6.391 1.00 95.69 98 LEU A CA 1
ATOM 754 C C . LEU A 1 98 ? 0.108 -3.506 -7.728 1.00 95.69 98 LEU A C 1
ATOM 756 O O . LEU A 1 98 ? -0.466 -4.230 -8.542 1.00 95.69 98 LEU A O 1
ATOM 760 N N . GLN A 1 99 ? 0.359 -2.223 -7.967 1.00 94.00 99 GLN A N 1
ATOM 761 C CA . GLN A 1 99 ? 0.223 -1.622 -9.294 1.00 94.00 99 GLN A CA 1
ATOM 762 C C . GLN A 1 99 ? 1.465 -1.920 -10.130 1.00 94.00 99 GLN A C 1
ATOM 764 O O . GLN A 1 99 ? 2.557 -1.986 -9.589 1.00 94.00 99 GLN A O 1
ATOM 769 N N . GLY A 1 100 ? 1.308 -2.114 -11.441 1.00 91.75 100 GLY A N 1
ATOM 770 C CA . GLY A 1 100 ? 2.389 -2.526 -12.348 1.00 91.75 100 GLY A CA 1
ATOM 771 C C . GLY A 1 100 ? 3.359 -1.428 -12.799 1.00 91.75 100 GLY A C 1
ATOM 772 O O . GLY A 1 100 ? 4.082 -1.654 -13.761 1.00 91.75 100 GLY A O 1
ATOM 773 N N . GLY A 1 101 ? 3.374 -0.264 -12.148 1.00 91.50 101 GLY A N 1
ATOM 774 C CA . GLY A 1 101 ? 4.168 0.897 -12.554 1.00 91.50 101 GLY A CA 1
ATOM 775 C C . GLY A 1 101 ? 3.553 1.728 -13.670 1.00 91.50 101 GLY A C 1
ATOM 776 O O . GLY A 1 101 ? 2.457 1.441 -14.169 1.00 91.50 101 GLY A O 1
ATOM 777 N N . SER A 1 102 ? 4.245 2.810 -14.024 1.00 90.25 102 SER A N 1
ATOM 778 C CA . SER A 1 102 ? 3.856 3.637 -15.157 1.00 90.25 102 SER A CA 1
ATOM 779 C C . SER A 1 102 ? 4.082 2.863 -16.450 1.00 90.25 102 SER A C 1
ATOM 781 O O . SER A 1 102 ? 5.116 2.231 -16.659 1.00 90.25 102 SER A O 1
ATOM 783 N N . ARG A 1 103 ? 3.100 2.917 -17.349 1.00 89.56 103 ARG A N 1
ATOM 784 C CA . ARG A 1 103 ? 3.215 2.298 -18.668 1.00 89.56 103 ARG A CA 1
ATOM 785 C C . ARG A 1 103 ? 3.886 3.284 -19.633 1.00 89.56 103 ARG A C 1
ATOM 787 O O . ARG A 1 103 ? 3.313 4.355 -19.845 1.00 89.56 103 ARG A O 1
ATOM 794 N N . PRO A 1 104 ? 5.032 2.941 -20.249 1.00 89.56 104 PRO A N 1
ATOM 795 C CA . PRO A 1 104 ? 5.629 3.768 -21.295 1.00 89.56 104 PRO A CA 1
ATOM 796 C C . PRO A 1 104 ? 4.678 3.935 -22.488 1.00 89.56 104 PRO A C 1
ATOM 798 O O . PRO A 1 104 ? 3.854 3.057 -22.766 1.00 89.56 104 PRO A O 1
ATOM 801 N N . ALA A 1 105 ? 4.773 5.067 -23.190 1.00 92.50 105 ALA A N 1
ATOM 802 C CA . ALA A 1 105 ? 3.862 5.417 -24.286 1.00 92.50 105 ALA A CA 1
ATOM 803 C C . ALA A 1 105 ? 3.960 4.444 -25.476 1.00 92.50 105 ALA A C 1
ATOM 805 O O . ALA A 1 105 ? 2.960 4.113 -26.108 1.00 92.50 105 ALA A O 1
ATOM 806 N N . ASP A 1 106 ? 5.168 3.963 -25.737 1.00 93.12 106 ASP A N 1
ATOM 807 C CA . ASP A 1 106 ? 5.547 2.948 -26.719 1.00 93.12 106 ASP A CA 1
ATOM 808 C C . ASP A 1 106 ? 5.253 1.508 -26.260 1.00 93.12 106 ASP A C 1
ATOM 810 O O . ASP A 1 106 ? 5.356 0.565 -27.044 1.00 93.12 106 ASP A O 1
ATOM 814 N N . GLY A 1 107 ? 4.787 1.333 -25.022 1.00 91.75 107 GLY A N 1
ATOM 815 C CA . GLY A 1 107 ? 4.480 0.038 -24.429 1.00 91.75 107 GLY A CA 1
ATOM 816 C C . GLY A 1 107 ? 5.639 -0.546 -23.625 1.00 91.75 107 GLY A C 1
ATOM 817 O O . GLY A 1 107 ? 6.654 0.093 -23.386 1.00 91.75 107 GLY A O 1
ATOM 818 N N . LEU A 1 108 ? 5.448 -1.769 -23.137 1.00 92.88 108 LEU A N 1
ATOM 819 C CA . LEU A 1 108 ? 6.474 -2.503 -22.398 1.00 92.88 108 LEU A CA 1
ATOM 820 C C . LEU A 1 108 ? 7.112 -3.511 -23.353 1.00 92.88 108 LEU A C 1
ATOM 822 O O . LEU A 1 108 ? 6.412 -4.381 -23.878 1.00 92.88 108 LEU A O 1
ATOM 826 N N . ASP A 1 109 ? 8.418 -3.389 -23.575 1.00 94.81 109 ASP A N 1
ATOM 827 C CA . ASP A 1 109 ? 9.194 -4.394 -24.298 1.00 94.81 109 ASP A CA 1
ATOM 828 C C . ASP A 1 109 ? 9.427 -5.655 -23.439 1.00 94.81 109 ASP A C 1
ATOM 830 O O . ASP A 1 109 ? 9.013 -5.744 -22.277 1.00 94.81 109 ASP A O 1
ATOM 834 N N . ALA A 1 110 ? 10.067 -6.668 -24.029 1.00 96.56 110 ALA A N 1
ATOM 835 C CA . ALA A 1 110 ? 10.325 -7.934 -23.348 1.00 96.56 110 ALA A CA 1
ATOM 836 C C . ALA A 1 110 ? 11.186 -7.755 -22.085 1.00 96.56 110 ALA A C 1
ATOM 838 O O . ALA A 1 110 ? 10.924 -8.395 -21.066 1.00 96.56 110 ALA A O 1
ATOM 839 N N . ASP A 1 111 ? 12.169 -6.856 -22.121 1.00 95.44 111 ASP A N 1
ATOM 840 C CA . ASP A 1 111 ? 13.069 -6.614 -20.996 1.00 95.44 111 ASP A CA 1
ATOM 841 C C . ASP A 1 111 ? 12.354 -5.893 -19.846 1.00 95.44 111 ASP A C 1
ATOM 843 O O . ASP A 1 111 ? 12.528 -6.253 -18.681 1.00 95.44 111 ASP A O 1
ATOM 847 N N . ALA A 1 112 ? 11.503 -4.912 -20.148 1.00 94.56 112 ALA A N 1
ATOM 848 C CA . ALA A 1 112 ? 10.667 -4.230 -19.168 1.00 94.56 112 ALA A CA 1
ATOM 849 C C . ALA A 1 112 ? 9.647 -5.187 -18.535 1.00 94.56 112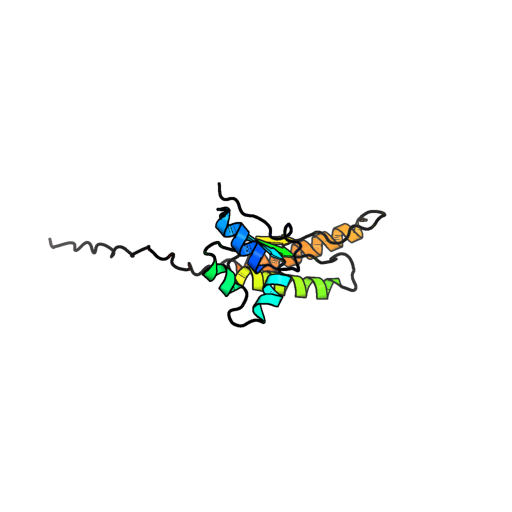 ALA A C 1
ATOM 851 O O . ALA A 1 112 ? 9.460 -5.164 -17.318 1.00 94.56 112 ALA A O 1
ATOM 852 N N . MET A 1 113 ? 9.036 -6.073 -19.329 1.00 95.69 113 MET A N 1
ATOM 853 C CA . MET A 1 113 ? 8.145 -7.119 -18.814 1.00 95.69 113 MET A CA 1
ATOM 854 C C . MET A 1 113 ? 8.880 -8.105 -17.899 1.00 95.69 113 MET A C 1
ATOM 856 O O . MET A 1 113 ? 8.352 -8.462 -16.845 1.00 95.69 113 MET A O 1
ATOM 860 N N . ASN A 1 114 ? 10.104 -8.507 -18.257 1.00 97.00 114 ASN A N 1
ATOM 861 C CA . ASN A 1 114 ? 10.935 -9.367 -17.415 1.00 97.00 114 ASN A CA 1
ATOM 862 C C . ASN A 1 114 ? 11.278 -8.684 -16.085 1.00 97.00 114 ASN A C 1
ATOM 864 O O . ASN A 1 114 ? 11.061 -9.279 -15.030 1.00 97.00 114 ASN A O 1
ATOM 868 N N . ARG A 1 115 ? 11.709 -7.414 -16.110 1.00 95.81 115 ARG A N 1
ATOM 869 C CA . ARG A 1 115 ? 11.978 -6.633 -14.887 1.00 95.81 115 ARG A CA 1
ATOM 870 C C . ARG A 1 115 ? 10.742 -6.512 -13.995 1.00 95.81 115 ARG A C 1
ATOM 872 O O . ARG A 1 115 ? 10.829 -6.739 -12.789 1.00 95.81 115 ARG A O 1
ATOM 879 N N . LEU A 1 116 ? 9.578 -6.221 -14.580 1.00 96.12 116 LEU A N 1
ATOM 880 C CA . LEU A 1 116 ? 8.315 -6.171 -13.842 1.00 96.12 116 LEU A CA 1
ATOM 881 C C . LEU A 1 116 ? 7.998 -7.526 -13.189 1.00 96.12 116 LEU A C 1
ATOM 883 O O . LEU A 1 116 ? 7.699 -7.585 -11.996 1.00 96.12 116 LEU A O 1
ATOM 887 N N . ALA A 1 117 ? 8.094 -8.623 -13.944 1.00 96.25 117 ALA A N 1
ATOM 888 C CA . ALA A 1 117 ? 7.833 -9.964 -13.429 1.00 96.25 117 ALA A CA 1
ATOM 889 C C . ALA A 1 117 ? 8.793 -10.341 -12.289 1.00 96.25 117 ALA A C 1
ATOM 891 O O . ALA A 1 117 ? 8.364 -10.897 -11.275 1.00 96.25 117 ALA A O 1
ATOM 892 N N . GLU A 1 118 ? 10.081 -10.028 -12.421 1.00 96.38 118 GLU A N 1
ATOM 893 C CA . GLU A 1 118 ? 11.088 -10.262 -11.384 1.00 96.38 118 GLU A CA 1
ATOM 894 C C . GLU A 1 118 ? 10.781 -9.488 -10.101 1.00 96.38 118 GLU A C 1
ATOM 896 O O . GLU A 1 118 ? 10.784 -10.085 -9.018 1.00 96.38 118 GLU A O 1
ATOM 901 N N . ALA A 1 119 ? 10.445 -8.201 -10.220 1.00 95.31 119 ALA A N 1
ATOM 902 C CA . ALA A 1 119 ? 10.111 -7.348 -9.087 1.00 95.31 119 ALA A CA 1
ATOM 903 C C . ALA A 1 119 ? 8.854 -7.839 -8.344 1.00 95.31 119 ALA A C 1
ATOM 905 O O . ALA A 1 119 ? 8.882 -8.036 -7.124 1.00 95.31 119 ALA A O 1
ATOM 906 N N . LEU A 1 120 ? 7.769 -8.130 -9.071 1.00 94.94 120 LEU A N 1
ATOM 907 C CA . LEU A 1 120 ? 6.524 -8.634 -8.478 1.00 94.94 120 LEU A CA 1
ATOM 908 C C . LEU A 1 120 ? 6.726 -10.006 -7.814 1.00 94.94 120 LEU A C 1
ATOM 910 O O . LEU A 1 120 ? 6.233 -10.247 -6.709 1.00 94.94 120 LEU A O 1
ATOM 914 N N . ASN A 1 121 ? 7.513 -10.890 -8.435 1.00 95.56 121 ASN A N 1
ATOM 915 C CA . ASN A 1 121 ? 7.875 -12.176 -7.843 1.00 95.56 121 ASN A CA 1
ATOM 916 C C . ASN A 1 121 ? 8.735 -12.013 -6.581 1.00 95.56 121 ASN A C 1
ATOM 918 O O . ASN A 1 121 ? 8.570 -12.772 -5.621 1.00 95.56 121 ASN A O 1
ATOM 922 N N . ALA A 1 122 ? 9.655 -11.045 -6.558 1.00 94.06 122 ALA A N 1
ATOM 923 C CA . ALA A 1 122 ? 10.473 -10.757 -5.385 1.00 94.06 122 ALA A CA 1
ATOM 924 C C . ALA A 1 122 ? 9.608 -10.327 -4.191 1.00 94.06 122 ALA A C 1
ATOM 926 O O . ALA A 1 122 ? 9.746 -10.912 -3.112 1.00 94.06 122 ALA A O 1
ATOM 927 N N . ILE A 1 123 ? 8.659 -9.408 -4.396 1.00 93.19 123 ILE A N 1
ATOM 928 C CA . ILE A 1 123 ? 7.714 -8.986 -3.350 1.00 93.19 123 ILE A CA 1
ATOM 929 C C . ILE A 1 123 ? 6.773 -10.121 -2.937 1.00 93.19 123 ILE A C 1
ATOM 931 O O . ILE A 1 123 ? 6.558 -10.339 -1.745 1.00 93.19 123 ILE A O 1
ATOM 935 N N . GLY A 1 124 ? 6.262 -10.914 -3.882 1.00 91.38 124 GLY A N 1
ATOM 936 C CA . GLY A 1 124 ? 5.420 -12.070 -3.564 1.00 91.38 124 GLY A CA 1
ATOM 937 C C . GLY A 1 124 ? 6.119 -13.079 -2.642 1.00 91.38 124 GLY A C 1
ATOM 938 O O . GLY A 1 124 ? 5.519 -13.588 -1.690 1.00 91.38 124 GLY A O 1
ATOM 939 N N . ARG A 1 125 ? 7.420 -13.325 -2.860 1.00 91.25 125 ARG A N 1
ATOM 940 C CA . ARG A 1 125 ? 8.225 -14.218 -2.010 1.00 91.25 125 ARG A CA 1
ATOM 941 C C . ARG A 1 125 ? 8.451 -13.669 -0.602 1.00 91.25 125 ARG A C 1
ATOM 943 O O . ARG A 1 125 ? 8.495 -14.469 0.334 1.00 91.25 125 ARG A O 1
ATOM 950 N N . THR A 1 126 ? 8.624 -12.359 -0.436 1.00 82.44 126 THR A N 1
ATOM 951 C CA . THR A 1 126 ? 8.854 -11.747 0.882 1.00 82.44 126 THR A CA 1
ATOM 952 C C . THR A 1 126 ? 7.546 -11.596 1.656 1.00 82.44 126 THR A C 1
ATOM 954 O O . THR A 1 126 ? 7.465 -12.056 2.794 1.00 82.44 126 THR A O 1
ATOM 957 N N . ALA A 1 127 ? 6.493 -11.073 1.024 1.00 75.50 127 ALA A N 1
ATOM 958 C CA . ALA A 1 127 ? 5.187 -10.865 1.648 1.00 75.50 127 ALA A CA 1
ATOM 959 C C . ALA A 1 127 ? 4.478 -12.186 2.010 1.00 75.50 127 ALA A C 1
ATOM 961 O O . ALA A 1 127 ? 3.868 -12.297 3.076 1.00 75.50 127 ALA A O 1
ATOM 962 N N . GLY A 1 128 ? 4.596 -13.225 1.171 1.00 64.50 128 GLY A N 1
ATOM 963 C CA . GLY A 1 128 ? 3.946 -14.521 1.398 1.00 64.50 128 GLY A CA 1
ATOM 964 C C . GLY A 1 128 ? 4.532 -15.339 2.558 1.00 64.50 128 GLY A C 1
ATOM 965 O O . GLY A 1 128 ? 3.812 -16.087 3.218 1.00 64.50 128 GLY A O 1
ATOM 966 N N . ARG A 1 129 ? 5.830 -15.190 2.864 1.00 54.41 129 ARG A N 1
ATOM 967 C CA . ARG A 1 129 ? 6.510 -15.990 3.905 1.00 54.41 129 ARG A CA 1
ATOM 968 C C . ARG A 1 129 ? 6.162 -15.570 5.331 1.00 54.41 129 ARG A C 1
ATOM 970 O O . ARG A 1 129 ? 6.301 -16.370 6.255 1.00 54.41 129 ARG A O 1
ATOM 977 N N . SER A 1 130 ? 5.689 -14.346 5.534 1.00 45.38 130 SER A N 1
ATOM 978 C CA . SER A 1 130 ? 5.463 -13.798 6.875 1.00 45.38 130 SER A CA 1
ATOM 979 C C . SER A 1 130 ? 4.009 -13.905 7.367 1.00 45.38 130 SER A C 1
ATOM 981 O O . SER A 1 130 ? 3.705 -13.468 8.481 1.00 45.38 130 SER A O 1
ATOM 983 N N . ALA A 1 131 ? 3.117 -14.515 6.573 1.00 42.28 131 ALA A N 1
ATOM 984 C CA . ALA A 1 131 ? 1.682 -14.658 6.847 1.00 42.28 131 ALA A CA 1
ATOM 985 C C . ALA A 1 131 ? 1.318 -15.734 7.900 1.00 42.28 131 ALA A C 1
ATOM 987 O O . ALA A 1 131 ? 0.174 -15.797 8.346 1.00 42.28 131 ALA A O 1
ATOM 988 N N . SER A 1 132 ? 2.268 -16.563 8.353 1.00 33.78 132 SER A N 1
ATOM 989 C CA . SER A 1 132 ? 1.987 -17.694 9.260 1.00 33.78 132 SER A CA 1
ATOM 990 C C . SER A 1 132 ? 1.798 -17.327 10.742 1.00 33.78 132 SER A C 1
ATOM 992 O O . SER A 1 132 ? 1.526 -18.206 11.557 1.00 33.78 132 SER A O 1
ATOM 994 N N . ARG A 1 133 ? 1.896 -16.047 11.130 1.00 35.62 133 ARG A N 1
ATOM 995 C CA . ARG A 1 133 ? 1.717 -15.600 12.527 1.00 35.62 133 ARG A CA 1
ATOM 996 C C . ARG A 1 133 ? 0.513 -14.671 12.709 1.00 35.62 133 ARG A C 1
ATOM 998 O O . ARG A 1 133 ? 0.647 -13.584 13.264 1.00 35.62 133 ARG A O 1
ATOM 1005 N N . ARG A 1 134 ? -0.692 -15.088 12.306 1.00 37.34 134 ARG A N 1
ATOM 1006 C CA . ARG A 1 134 ? -1.922 -14.460 12.829 1.00 37.34 134 ARG A CA 1
ATOM 1007 C C . ARG A 1 134 ? -2.098 -14.873 14.296 1.00 37.34 134 ARG A C 1
ATOM 1009 O O . ARG A 1 134 ? -2.541 -15.981 14.575 1.00 37.34 134 ARG A O 1
ATOM 1016 N N . ARG A 1 135 ? -1.790 -13.981 15.247 1.00 35.41 135 ARG A N 1
ATOM 1017 C CA . ARG A 1 135 ? -2.462 -14.024 16.557 1.00 35.41 135 ARG A CA 1
ATOM 1018 C C . ARG A 1 135 ? -3.885 -13.540 16.319 1.00 35.41 135 ARG A C 1
ATOM 1020 O O . ARG A 1 135 ? -4.084 -12.413 15.878 1.00 35.41 135 ARG A O 1
ATOM 1027 N N . SER A 1 136 ? -4.863 -14.405 16.551 1.00 38.56 136 SER A N 1
ATOM 1028 C CA . SER A 1 136 ? -6.272 -14.025 16.558 1.00 38.56 136 SER A CA 1
ATOM 1029 C C . SER A 1 136 ? -6.479 -12.908 17.583 1.00 38.56 136 SER A C 1
ATOM 1031 O O . SER A 1 136 ? -6.298 -13.137 18.779 1.00 38.56 136 SER A O 1
ATOM 1033 N N . ILE A 1 137 ? -6.839 -11.711 17.124 1.00 42.28 137 ILE A N 1
ATOM 1034 C CA . ILE A 1 137 ? -7.393 -10.672 17.995 1.00 42.28 137 ILE A CA 1
ATOM 1035 C C . ILE A 1 137 ? -8.758 -11.204 18.457 1.00 42.28 137 ILE A C 1
ATOM 1037 O O . ILE A 1 137 ? -9.579 -11.538 17.596 1.00 42.28 137 ILE A O 1
ATOM 1041 N N . PRO A 1 138 ? -9.010 -11.365 19.768 1.00 35.34 138 PRO A N 1
ATOM 1042 C CA . PRO A 1 138 ? -10.302 -11.832 20.242 1.00 35.34 138 PRO A CA 1
ATOM 1043 C C . PRO A 1 138 ? -11.366 -10.801 19.872 1.00 35.34 138 PRO A C 1
ATOM 1045 O O . PRO A 1 138 ? -11.240 -9.624 20.201 1.00 35.34 138 PRO A O 1
ATOM 1048 N N . THR A 1 139 ? -12.423 -11.239 19.198 1.00 38.09 139 THR A N 1
ATOM 1049 C CA . THR A 1 139 ? -13.610 -10.410 18.997 1.00 38.09 139 THR A CA 1
ATOM 1050 C C . THR A 1 139 ? -14.279 -10.187 20.359 1.00 38.09 139 THR A C 1
ATOM 1052 O O . THR A 1 139 ? -14.505 -11.173 21.076 1.00 38.09 139 THR A O 1
ATOM 1055 N N . PRO A 1 140 ? -14.618 -8.945 20.747 1.00 33.09 140 PRO A N 1
ATOM 1056 C CA . PRO A 1 140 ? -15.391 -8.697 21.959 1.00 33.09 140 PRO A CA 1
ATOM 1057 C C . PRO A 1 140 ? -16.711 -9.481 21.895 1.00 33.09 140 PRO A C 1
ATOM 1059 O O . PRO A 1 140 ? -17.525 -9.257 21.005 1.00 33.09 140 PRO A O 1
ATOM 1062 N N . GLY A 1 141 ? -16.902 -10.452 22.796 1.00 42.59 141 GLY A N 1
ATOM 1063 C CA . GLY A 1 141 ? -18.143 -11.236 22.899 1.00 42.59 141 GLY A CA 1
ATOM 1064 C C . GLY A 1 141 ? -17.992 -12.761 22.874 1.00 42.59 141 GLY A C 1
ATOM 1065 O O . GLY A 1 141 ? -18.908 -13.456 23.314 1.00 42.59 141 GLY A O 1
ATOM 1066 N N . GLN A 1 142 ? -16.849 -13.320 22.458 1.00 45.38 142 GLN A N 1
ATOM 1067 C CA . GLN A 1 142 ? -16.623 -14.767 22.584 1.00 45.38 142 GLN A CA 1
ATOM 1068 C C . GLN A 1 142 ? -16.141 -15.134 23.994 1.00 45.38 142 GLN A C 1
ATOM 1070 O O . GLN A 1 142 ? -14.946 -15.219 24.266 1.00 45.38 142 GLN A O 1
ATOM 1075 N N . ARG A 1 143 ? -17.082 -15.383 24.913 1.00 38.47 143 ARG A N 1
ATOM 1076 C CA . ARG A 1 143 ? -16.772 -16.097 26.161 1.00 38.47 143 ARG A CA 1
ATOM 1077 C C . ARG A 1 143 ? -16.400 -17.536 25.802 1.00 38.47 143 ARG A C 1
ATOM 1079 O O . ARG A 1 143 ? -17.218 -18.271 25.249 1.00 38.47 143 ARG A O 1
ATOM 1086 N N . SER A 1 144 ? -15.172 -17.940 26.110 1.00 42.91 144 SER A N 1
ATOM 1087 C CA . SER A 1 144 ? -14.749 -19.334 26.017 1.00 42.91 144 SER A CA 1
ATOM 1088 C C . SER A 1 144 ? -15.635 -20.186 26.932 1.00 42.91 144 SER A C 1
ATOM 1090 O O . SER A 1 144 ? -15.719 -19.965 28.139 1.00 42.91 144 SER A O 1
ATOM 10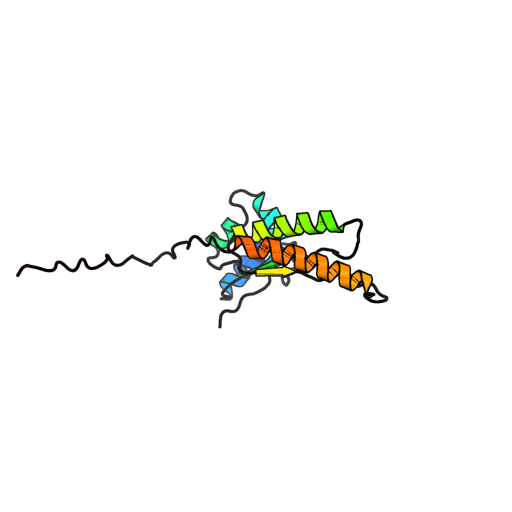92 N N . ARG A 1 145 ? -16.347 -21.162 26.358 1.00 37.50 145 ARG A N 1
ATOM 1093 C CA . ARG A 1 145 ? -17.023 -22.189 27.161 1.00 37.50 145 ARG A CA 1
ATOM 1094 C C . ARG A 1 145 ? -15.929 -23.032 27.825 1.00 37.50 145 ARG A C 1
ATOM 1096 O O . ARG A 1 145 ? -15.031 -23.482 27.111 1.00 37.50 145 ARG A O 1
ATOM 1103 N N . PRO A 1 146 ? -15.973 -23.272 29.146 1.00 37.47 146 PRO A N 1
ATOM 1104 C CA . PRO A 1 146 ? -14.985 -24.130 29.778 1.00 37.47 146 PRO A CA 1
ATOM 1105 C C . PRO A 1 146 ? -15.128 -25.548 29.219 1.00 37.47 146 PRO A C 1
ATOM 1107 O O . PRO A 1 146 ? -16.236 -26.081 29.100 1.00 37.47 146 PRO A O 1
ATOM 1110 N N . ALA A 1 147 ? -13.995 -26.142 28.843 1.00 40.84 147 ALA A N 1
ATOM 1111 C CA . ALA A 1 147 ? -13.922 -27.518 28.382 1.00 40.84 147 ALA A CA 1
ATOM 1112 C C . ALA A 1 147 ? -14.524 -28.444 29.451 1.00 40.84 147 ALA A C 1
ATOM 1114 O O . ALA A 1 147 ? -14.084 -28.453 30.603 1.00 40.84 147 ALA A O 1
ATOM 1115 N N . ARG A 1 148 ? -15.548 -29.220 29.078 1.00 40.25 148 ARG A N 1
ATOM 1116 C CA . ARG A 1 148 ? -16.125 -30.250 29.947 1.00 40.25 148 ARG A CA 1
ATOM 1117 C C . ARG A 1 148 ? -15.042 -31.291 30.241 1.00 40.25 148 ARG A C 1
ATOM 1119 O O . ARG A 1 148 ? -14.699 -32.087 29.372 1.00 40.25 148 ARG A O 1
ATOM 1126 N N . ARG A 1 149 ? -14.509 -31.297 31.467 1.00 39.50 149 ARG A N 1
ATOM 1127 C CA . ARG A 1 149 ? -13.742 -32.431 31.997 1.00 39.50 149 ARG A CA 1
ATOM 1128 C C . ARG A 1 149 ? -14.694 -33.619 32.138 1.00 39.50 149 ARG A C 1
ATOM 1130 O O . ARG A 1 149 ? -15.541 -33.640 33.024 1.00 39.50 149 ARG A O 1
ATOM 1137 N N . SER A 1 150 ? -14.555 -34.597 31.250 1.00 39.84 150 SER A N 1
ATOM 1138 C CA . SER A 1 150 ? -15.108 -35.939 31.426 1.00 39.84 150 SER A CA 1
ATOM 1139 C C . SER A 1 150 ? -14.316 -36.638 32.534 1.00 39.84 150 SER A C 1
ATOM 1141 O O . SER A 1 150 ? -13.227 -37.152 32.287 1.00 39.84 150 SER A O 1
ATOM 1143 N N . ILE A 1 151 ? -14.854 -36.651 33.752 1.00 42.59 151 ILE A N 1
ATOM 1144 C CA . ILE A 1 151 ? -14.406 -37.556 34.813 1.00 42.59 151 ILE A CA 1
ATOM 1145 C C . ILE A 1 151 ? -14.947 -38.944 34.450 1.00 42.59 151 ILE A C 1
ATOM 1147 O O . ILE A 1 151 ? -16.155 -39.166 34.503 1.00 42.59 151 ILE A O 1
ATOM 1151 N N . ARG A 1 152 ? -14.071 -39.870 34.042 1.00 40.91 152 ARG A N 1
ATOM 1152 C CA . ARG A 1 152 ? -14.399 -41.301 34.053 1.00 40.91 152 ARG A CA 1
ATOM 1153 C C . ARG A 1 152 ? -14.221 -41.799 35.485 1.00 40.91 152 ARG A C 1
ATOM 1155 O O . ARG A 1 152 ? -13.118 -41.763 36.017 1.00 40.91 152 ARG A O 1
ATOM 1162 N N . SER A 1 153 ? -15.338 -42.193 36.085 1.00 42.56 153 SER A N 1
ATOM 1163 C CA . SER A 1 153 ? -15.422 -42.948 37.333 1.00 42.56 153 SER A CA 1
ATOM 1164 C C . SER A 1 153 ? -15.125 -44.427 37.073 1.00 42.56 153 SER A C 1
ATOM 1166 O O . SER A 1 153 ? -15.496 -44.951 36.025 1.00 42.56 153 SER A O 1
ATOM 1168 N N . CYS A 1 154 ? -14.472 -45.025 38.065 1.00 39.53 154 CYS A N 1
ATOM 1169 C CA . CYS A 1 154 ? -14.215 -46.428 38.387 1.00 39.53 154 CYS A CA 1
ATOM 1170 C C . CYS A 1 154 ? -14.949 -47.527 37.599 1.00 39.53 154 CYS A C 1
ATOM 1172 O O . CYS A 1 154 ? -16.176 -47.518 37.495 1.00 39.53 154 CYS A O 1
ATOM 1174 N N . ALA A 1 155 ? -14.175 -48.549 37.227 1.00 46.34 155 ALA A N 1
ATOM 1175 C CA . ALA A 1 155 ? -14.446 -49.950 37.545 1.00 46.34 155 ALA A CA 1
ATOM 1176 C C . ALA A 1 155 ? -13.119 -50.592 37.974 1.00 46.34 155 ALA A C 1
ATOM 1178 O O . ALA A 1 155 ? -12.091 -50.221 37.359 1.00 46.34 155 ALA A O 1
#

Foldseek 3Di:
DAFFDELVVVVPVPPVLVSLQVRLVVPHQEYEYALVQQVVQQVDVVGPLVSCVVSVHAHQEHEAEDAQLPPVCNVVSLVVLLSSLVSCVVSPHPYYHYDQHDADPVGADPSSVVSSVVSVVSSCVNSVVVPPDDPDDDDPPDDDDPPDPPDDDDD

Sequence (155 aa):
MKIGHTGITWGIPGDVETAYRDTAELGYTSFETFATTILEWNTRPGGYRALVERYGIPTSAAYCYKEWIDPAKADADLESARREADAAREIGASALVLQGGSRPADGLDADAMNRLAEALNAIGRTAGRSASRRRSIPTPGQRSRPARRSIRSCA

Radius of gyration: 20.52 Å; chains: 1; bounding box: 40×63×65 Å